Protein AF-A0A1G6CLY1-F1 (afdb_monomer_lite)

Foldseek 3Di:
DDDDDDPDFPVCQCVVDPDNVVSVVVCCVDVVPDDGDDDDDDDPDDDPVCDDPPPPPVPCPVVVVPD

Sequence (67 aa):
SVAISAQLPVKDWPSVFKDPTIADAVLDRIVRNAYRFNLKGPSRRPTVEHMPAYADDSASEKEYIEQ

InterPro domains:
  IPR002611 IstB-like ATP-binding domain [PF01695] (1-45)
  IPR027417 P-loop containing n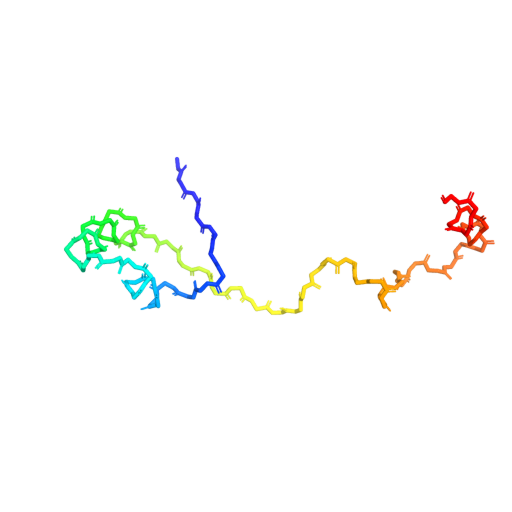ucleoside triphosphate hydrolase [G3DSA:3.40.50.300] (1-51)

Structure (mmCIF, N/CA/C/O backbone):
data_AF-A0A1G6CLY1-F1
#
_entry.id   AF-A0A1G6CLY1-F1
#
loop_
_atom_site.group_PDB
_atom_site.id
_atom_site.type_symbol
_atom_site.label_atom_id
_atom_site.label_alt_id
_atom_site.label_comp_id
_atom_site.label_asym_id
_atom_site.label_entity_id
_atom_site.label_seq_id
_atom_site.pdbx_PDB_ins_code
_atom_site.Cartn_x
_atom_site.Cartn_y
_atom_site.Cartn_z
_atom_site.occupancy
_atom_site.B_iso_or_equiv
_atom_site.auth_seq_id
_atom_site.auth_comp_id
_atom_site.auth_asym_id
_atom_site.auth_atom_id
_atom_site.pdbx_PDB_model_num
ATOM 1 N N . SER A 1 1 ? -10.490 10.377 -8.063 1.00 77.94 1 SER A N 1
ATOM 2 C CA . SER A 1 1 ? -9.697 9.130 -8.144 1.00 77.94 1 SER A CA 1
ATOM 3 C C . SER A 1 1 ? -8.350 9.366 -7.477 1.00 77.94 1 SER A C 1
ATOM 5 O O . SER A 1 1 ? -7.876 10.494 -7.506 1.00 77.94 1 SER A O 1
ATOM 7 N N . VAL A 1 2 ? -7.770 8.351 -6.826 1.00 91.94 2 VAL A N 1
ATOM 8 C CA . VAL A 1 2 ? -6.496 8.454 -6.084 1.00 91.94 2 VAL A CA 1
ATOM 9 C C . VAL A 1 2 ? -5.501 7.460 -6.677 1.00 91.94 2 VAL A C 1
ATOM 11 O O . VAL A 1 2 ? -5.863 6.309 -6.914 1.00 91.94 2 VAL A O 1
ATOM 14 N N . ALA A 1 3 ? -4.265 7.901 -6.908 1.00 93.12 3 ALA A N 1
ATOM 15 C CA . ALA A 1 3 ? -3.149 7.052 -7.310 1.00 93.12 3 ALA A CA 1
ATOM 16 C C . ALA A 1 3 ? -2.021 7.187 -6.283 1.00 93.12 3 ALA A C 1
ATOM 18 O O . ALA A 1 3 ? -1.716 8.293 -5.838 1.00 93.12 3 ALA A O 1
ATOM 19 N N . ILE A 1 4 ? -1.424 6.060 -5.898 1.00 93.69 4 ILE A N 1
ATOM 20 C CA . ILE A 1 4 ? -0.358 5.996 -4.896 1.00 93.69 4 ILE A CA 1
ATOM 21 C C . ILE A 1 4 ? 0.805 5.216 -5.502 1.00 93.69 4 ILE A C 1
ATOM 23 O O . ILE A 1 4 ? 0.618 4.103 -5.992 1.00 93.69 4 ILE A O 1
ATOM 27 N N . SER A 1 5 ? 2.001 5.795 -5.453 1.00 94.00 5 SER A N 1
ATOM 28 C CA . SER A 1 5 ? 3.253 5.137 -5.830 1.00 94.00 5 SER A CA 1
ATOM 29 C C . SER A 1 5 ? 4.128 4.956 -4.596 1.00 94.00 5 SER A C 1
ATOM 31 O O . SER A 1 5 ? 4.336 5.913 -3.851 1.00 94.00 5 SER A O 1
ATOM 33 N N . ALA A 1 6 ? 4.679 3.762 -4.408 1.00 92.75 6 ALA A N 1
ATOM 34 C CA . ALA A 1 6 ? 5.635 3.480 -3.347 1.00 92.75 6 ALA A CA 1
ATOM 35 C C . ALA A 1 6 ? 6.762 2.591 -3.872 1.00 92.75 6 ALA A C 1
ATOM 37 O O . ALA A 1 6 ? 6.582 1.854 -4.840 1.00 92.75 6 ALA A O 1
ATOM 38 N N . GLN A 1 7 ? 7.910 2.657 -3.200 1.00 91.88 7 GLN A N 1
ATOM 39 C CA . GLN A 1 7 ? 9.069 1.820 -3.519 1.00 91.88 7 GLN A CA 1
ATOM 40 C C . GLN A 1 7 ? 8.943 0.402 -2.957 1.00 91.88 7 GLN A C 1
ATOM 42 O O . GLN A 1 7 ? 9.535 -0.531 -3.489 1.00 91.88 7 GLN A O 1
ATOM 47 N N . LEU A 1 8 ? 8.172 0.242 -1.881 1.00 92.50 8 LEU A N 1
ATOM 48 C CA . LEU A 1 8 ? 7.898 -1.054 -1.277 1.00 92.50 8 LEU A CA 1
ATOM 49 C C . LEU A 1 8 ? 6.615 -1.646 -1.870 1.00 92.50 8 LEU A C 1
ATOM 51 O O . LEU A 1 8 ? 5.665 -0.898 -2.130 1.00 92.50 8 LEU A O 1
ATOM 55 N N . PRO A 1 9 ? 6.533 -2.974 -2.044 1.00 91.06 9 PRO A N 1
ATOM 56 C CA . PRO A 1 9 ? 5.279 -3.614 -2.408 1.00 91.06 9 PRO A CA 1
ATOM 57 C C . PRO A 1 9 ? 4.272 -3.485 -1.255 1.00 91.06 9 PRO A C 1
ATOM 59 O O . PRO A 1 9 ? 4.648 -3.448 -0.086 1.00 91.06 9 PRO A O 1
ATOM 62 N N . VAL A 1 10 ? 2.974 -3.466 -1.577 1.00 92.00 10 VAL A N 1
ATOM 63 C CA . VAL A 1 10 ? 1.879 -3.208 -0.611 1.00 92.00 10 VAL A CA 1
ATOM 64 C C . VAL A 1 10 ? 1.915 -4.127 0.620 1.00 92.00 10 VAL A C 1
ATOM 66 O O . VAL A 1 10 ? 1.557 -3.705 1.715 1.00 92.00 10 VAL A O 1
ATOM 69 N N . LYS A 1 11 ? 2.389 -5.369 0.462 1.00 91.38 11 LYS A N 1
ATOM 70 C CA . LYS A 1 11 ? 2.539 -6.341 1.559 1.00 91.38 11 LYS A CA 1
ATOM 71 C C . LYS A 1 11 ? 3.487 -5.882 2.677 1.00 91.38 11 LYS A C 1
ATOM 73 O O . LYS A 1 11 ? 3.304 -6.297 3.814 1.00 91.38 11 LYS A O 1
ATOM 78 N N . ASP A 1 12 ? 4.448 -5.018 2.357 1.00 94.25 12 ASP A N 1
ATOM 79 C CA . ASP A 1 12 ? 5.484 -4.552 3.283 1.00 94.25 12 ASP A CA 1
ATOM 80 C C . ASP A 1 12 ? 5.137 -3.161 3.854 1.00 94.25 12 ASP A C 1
ATOM 82 O O . ASP A 1 12 ? 5.893 -2.583 4.630 1.00 94.25 12 ASP A O 1
ATOM 86 N N . TRP A 1 13 ? 3.986 -2.586 3.484 1.00 94.31 13 TRP A N 1
ATOM 87 C CA . TRP A 1 13 ? 3.551 -1.285 3.998 1.00 94.31 13 TRP A CA 1
ATOM 88 C C . TRP A 1 13 ? 3.174 -1.302 5.484 1.00 94.31 13 TRP A C 1
ATOM 90 O O . TRP A 1 13 ? 3.559 -0.348 6.161 1.00 94.31 13 TRP A O 1
ATOM 100 N N . PRO A 1 14 ? 2.489 -2.331 6.037 1.00 93.81 14 PRO A N 1
ATOM 101 C CA . PRO A 1 14 ? 2.128 -2.342 7.455 1.00 93.81 14 PRO A CA 1
ATOM 102 C C . PRO A 1 14 ? 3.329 -2.159 8.391 1.00 93.81 14 PRO A C 1
ATOM 104 O O . PRO A 1 14 ? 3.212 -1.470 9.398 1.00 93.81 14 PRO A O 1
ATOM 107 N N . SER A 1 15 ? 4.500 -2.703 8.035 1.00 94.56 15 SER A N 1
ATOM 108 C CA . SER A 1 15 ? 5.717 -2.620 8.857 1.00 94.56 15 SER A CA 1
ATOM 109 C C . SER A 1 15 ? 6.379 -1.241 8.883 1.00 94.56 15 SER A C 1
ATOM 111 O O . SER A 1 15 ? 7.266 -1.010 9.697 1.00 94.56 15 SER A O 1
ATOM 113 N N . VAL A 1 16 ? 5.985 -0.324 7.995 1.00 94.88 16 VAL A N 1
ATOM 114 C CA . VAL A 1 16 ? 6.517 1.051 7.970 1.00 94.88 16 VAL A CA 1
ATOM 115 C C . VAL A 1 16 ? 5.832 1.928 9.023 1.00 94.88 16 VAL A C 1
ATOM 117 O O . VAL A 1 16 ? 6.385 2.937 9.465 1.00 94.88 16 VAL A O 1
ATOM 120 N N . PHE A 1 17 ? 4.624 1.556 9.443 1.00 94.81 17 PHE A N 1
ATOM 121 C CA . PHE A 1 17 ? 3.879 2.287 10.456 1.00 94.81 17 PHE A CA 1
ATOM 122 C C . PHE A 1 17 ? 4.409 1.968 11.854 1.00 94.81 17 PHE A C 1
ATOM 124 O O . PHE A 1 17 ? 4.727 0.828 12.178 1.00 94.81 17 PHE A O 1
ATOM 131 N N . LYS A 1 18 ? 4.456 2.992 12.712 1.00 95.69 18 LYS A N 1
ATOM 132 C CA . LYS A 1 18 ? 4.824 2.824 14.126 1.00 95.69 18 LYS A CA 1
ATOM 133 C C . LYS A 1 18 ? 3.736 2.118 14.936 1.00 95.69 18 LYS A C 1
ATOM 135 O O . LYS A 1 18 ? 4.054 1.415 15.886 1.00 95.69 18 LYS A O 1
ATOM 140 N N . ASP A 1 19 ? 2.473 2.341 14.575 1.00 97.19 19 ASP A N 1
ATOM 141 C CA . ASP A 1 19 ? 1.307 1.762 15.242 1.00 97.19 19 AS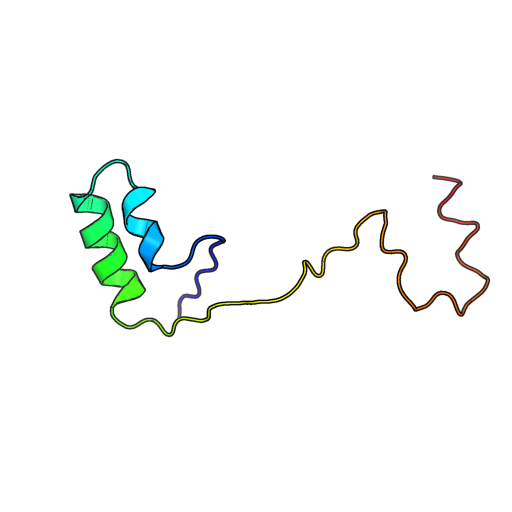P A CA 1
ATOM 142 C C . ASP A 1 19 ? 0.570 0.827 14.267 1.00 97.19 19 ASP A C 1
ATOM 144 O O . ASP A 1 19 ? 0.107 1.294 13.216 1.00 97.19 19 ASP A O 1
ATOM 148 N N . PRO A 1 20 ? 0.437 -0.470 14.595 1.00 95.38 20 PRO A N 1
ATOM 149 C CA . PRO A 1 20 ? -0.249 -1.435 13.741 1.00 95.38 20 PRO A CA 1
ATOM 150 C C . PRO A 1 20 ? -1.744 -1.129 13.560 1.00 95.38 20 PRO A C 1
ATOM 152 O O . PRO A 1 20 ? -2.297 -1.420 12.504 1.00 95.38 20 PRO A O 1
ATOM 155 N N . THR A 1 21 ? -2.394 -0.495 14.537 1.00 96.94 21 THR A N 1
ATOM 156 C CA . THR A 1 21 ? -3.822 -0.137 14.482 1.00 96.94 21 THR A CA 1
ATOM 157 C C . THR A 1 21 ? -4.076 0.925 13.420 1.00 96.94 21 THR A C 1
ATOM 159 O O . THR A 1 21 ? -5.030 0.849 12.646 1.00 96.94 21 THR A O 1
ATOM 162 N N . ILE A 1 22 ? -3.192 1.924 13.356 1.00 96.94 22 ILE A N 1
ATOM 163 C CA . ILE A 1 22 ? -3.265 2.980 12.344 1.00 96.94 22 ILE A CA 1
ATOM 164 C C . ILE A 1 22 ? -2.930 2.416 10.965 1.00 96.94 22 ILE A C 1
ATOM 166 O O . ILE A 1 22 ? -3.590 2.775 9.989 1.00 96.94 22 ILE A O 1
ATOM 170 N N . ALA A 1 23 ? -1.937 1.524 10.887 1.00 96.44 23 ALA A N 1
ATOM 171 C CA . ALA A 1 23 ? -1.582 0.845 9.648 1.00 96.44 23 ALA A CA 1
ATOM 172 C C . ALA A 1 23 ? -2.803 0.139 9.049 1.00 96.44 23 ALA A C 1
ATOM 174 O O . ALA A 1 23 ? -3.161 0.393 7.901 1.00 96.44 23 ALA A O 1
ATOM 175 N N . ASP A 1 24 ? -3.477 -0.679 9.855 1.00 95.69 24 ASP A N 1
ATOM 176 C CA . ASP A 1 24 ? -4.645 -1.443 9.432 1.00 95.69 24 ASP A CA 1
ATOM 177 C C . ASP A 1 24 ? -5.783 -0.518 8.976 1.00 95.69 24 ASP A C 1
ATOM 179 O O . ASP A 1 24 ? -6.251 -0.618 7.843 1.00 95.69 24 ASP A O 1
ATOM 183 N N . ALA A 1 25 ? -6.129 0.493 9.782 1.00 96.69 25 ALA A N 1
ATOM 184 C CA . ALA A 1 25 ? -7.201 1.438 9.464 1.00 96.69 25 ALA A CA 1
ATOM 185 C C . ALA A 1 25 ? -6.957 2.245 8.173 1.00 96.69 25 ALA A C 1
ATOM 187 O O . ALA A 1 25 ? -7.903 2.571 7.448 1.00 96.69 25 ALA A O 1
ATOM 188 N N . VAL A 1 26 ? -5.703 2.602 7.877 1.00 94.81 26 VAL A N 1
ATOM 189 C CA . VAL A 1 26 ? -5.340 3.315 6.643 1.00 94.81 26 VAL A CA 1
ATOM 190 C C . VAL A 1 26 ? -5.359 2.367 5.449 1.00 94.81 26 VAL A C 1
ATOM 192 O O . VAL A 1 26 ? -5.953 2.697 4.417 1.00 94.81 26 VAL A O 1
ATOM 195 N N . LEU A 1 27 ? -4.738 1.192 5.576 1.00 94.38 27 LEU A N 1
ATOM 196 C CA . LEU A 1 27 ? -4.661 0.206 4.501 1.00 94.38 27 LEU A CA 1
ATOM 197 C C . LEU A 1 27 ? -6.049 -0.308 4.118 1.00 94.38 27 LEU A C 1
ATOM 199 O O . LEU A 1 27 ? -6.332 -0.447 2.930 1.00 94.38 27 LEU A O 1
ATOM 203 N N . ASP A 1 28 ? -6.961 -0.457 5.074 1.00 94.81 28 ASP A N 1
ATOM 204 C CA . ASP A 1 28 ? -8.345 -0.836 4.798 1.00 94.81 28 ASP A CA 1
ATOM 205 C C . ASP A 1 28 ? -9.087 0.165 3.906 1.00 94.81 28 ASP A C 1
ATOM 207 O O . ASP A 1 28 ? -9.944 -0.224 3.110 1.00 94.81 28 ASP A O 1
ATOM 211 N N . ARG A 1 29 ? -8.738 1.453 3.988 1.00 93.69 29 ARG A N 1
ATOM 212 C CA . ARG A 1 29 ? -9.352 2.506 3.167 1.00 93.69 29 ARG A CA 1
ATOM 213 C C . ARG A 1 29 ? -8.742 2.582 1.775 1.00 93.69 29 ARG A C 1
ATOM 215 O O . ARG A 1 29 ? -9.472 2.783 0.807 1.00 93.69 29 ARG A O 1
ATOM 222 N N . ILE A 1 30 ? -7.419 2.448 1.665 1.00 93.44 30 ILE A N 1
ATOM 223 C CA . ILE A 1 30 ? -6.709 2.692 0.399 1.00 93.44 30 ILE A CA 1
ATOM 224 C C . ILE A 1 30 ? -6.425 1.417 -0.400 1.00 93.44 30 ILE A C 1
ATOM 226 O O . ILE A 1 30 ? -6.358 1.483 -1.620 1.00 93.44 30 ILE A O 1
ATOM 230 N N . VAL A 1 31 ? -6.261 0.259 0.245 1.00 93.44 31 VAL A N 1
ATOM 231 C CA . VAL A 1 31 ? -5.813 -0.989 -0.403 1.00 93.44 31 VAL A CA 1
ATOM 232 C C . VAL A 1 31 ? -6.969 -1.922 -0.761 1.00 93.44 31 VAL A C 1
ATOM 234 O O . VAL A 1 31 ? -6.845 -2.694 -1.719 1.00 93.44 31 VAL A O 1
ATOM 237 N N . ARG A 1 32 ? -8.086 -1.861 -0.023 1.00 91.00 32 ARG A N 1
ATOM 238 C CA . ARG A 1 32 ? -9.218 -2.795 -0.148 1.00 91.00 32 ARG A CA 1
ATOM 239 C C . ARG A 1 32 ? -9.809 -2.860 -1.562 1.00 91.00 32 ARG A C 1
ATOM 241 O O . ARG A 1 32 ? -10.068 -3.956 -2.043 1.00 91.00 32 ARG A O 1
ATOM 248 N N . ASN A 1 33 ? -9.921 -1.720 -2.249 1.00 91.00 33 ASN A N 1
ATOM 249 C CA . ASN A 1 33 ? -10.456 -1.624 -3.618 1.00 91.00 33 ASN A CA 1
ATOM 250 C C . ASN A 1 33 ? -9.414 -1.169 -4.660 1.00 91.00 33 ASN A C 1
ATOM 252 O O . ASN A 1 33 ? -9.776 -0.799 -5.777 1.00 91.00 33 ASN A O 1
ATOM 256 N N . ALA A 1 34 ? -8.126 -1.146 -4.311 1.00 93.19 34 ALA A N 1
ATOM 257 C CA . ALA A 1 34 ? -7.094 -0.656 -5.219 1.00 93.19 34 ALA A CA 1
ATOM 258 C C . ALA A 1 34 ? -6.630 -1.724 -6.213 1.00 93.19 34 ALA A C 1
ATOM 260 O O . ALA A 1 34 ? -6.298 -2.851 -5.840 1.00 93.19 34 ALA A O 1
ATOM 261 N N . TYR A 1 35 ? -6.487 -1.309 -7.471 1.00 93.00 35 TYR A N 1
ATOM 262 C CA . TYR A 1 35 ? -5.696 -2.029 -8.463 1.00 93.00 35 TYR A CA 1
ATOM 263 C C . TYR A 1 35 ? -4.208 -1.853 -8.153 1.00 93.00 35 TYR A C 1
ATOM 265 O O . TYR A 1 35 ? -3.736 -0.736 -7.933 1.00 93.00 35 TYR A O 1
ATOM 273 N N . ARG A 1 36 ? -3.466 -2.963 -8.113 1.00 91.12 36 ARG A N 1
ATOM 274 C CA . ARG A 1 36 ? -2.061 -2.989 -7.687 1.00 91.12 36 ARG A CA 1
ATOM 275 C C . ARG A 1 36 ? -1.163 -3.275 -8.881 1.00 91.12 36 ARG A C 1
ATOM 277 O O . ARG A 1 36 ? -1.340 -4.284 -9.558 1.00 91.12 36 ARG A O 1
ATOM 284 N N . PHE A 1 37 ? -0.167 -2.420 -9.086 1.00 91.94 37 PHE A N 1
ATOM 285 C CA . PHE A 1 37 ? 0.829 -2.572 -10.142 1.00 91.94 37 PHE A CA 1
ATOM 286 C C . PHE A 1 37 ? 2.210 -2.759 -9.514 1.00 91.94 37 PHE A C 1
ATOM 288 O O . PHE A 1 37 ? 2.733 -1.851 -8.874 1.00 91.94 37 PHE A O 1
ATOM 295 N N . ASN A 1 38 ? 2.806 -3.936 -9.704 1.00 89.69 38 A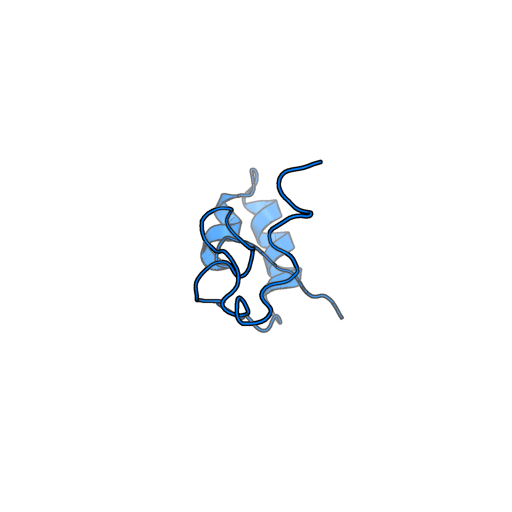SN A N 1
ATOM 296 C CA . ASN A 1 38 ? 4.193 -4.186 -9.318 1.00 89.69 38 ASN A CA 1
ATOM 297 C C . ASN A 1 38 ? 5.096 -3.828 -10.496 1.00 89.69 38 ASN A C 1
ATOM 299 O O . ASN A 1 38 ? 5.279 -4.630 -11.414 1.00 89.69 38 ASN A O 1
ATOM 303 N N . LEU A 1 39 ? 5.617 -2.604 -10.476 1.00 89.06 39 LEU A N 1
ATOM 304 C CA . LEU A 1 39 ? 6.528 -2.119 -11.503 1.00 89.06 39 LEU A CA 1
ATOM 305 C C . LEU A 1 39 ? 7.864 -2.867 -11.409 1.00 89.06 39 LEU A C 1
ATOM 307 O O . LEU A 1 39 ? 8.382 -3.115 -10.322 1.00 89.06 39 LEU A O 1
ATOM 311 N N . LYS A 1 40 ? 8.402 -3.250 -12.566 1.00 88.56 40 LYS A N 1
ATOM 312 C CA . LYS A 1 40 ? 9.688 -3.939 -12.717 1.00 88.56 40 LYS A CA 1
ATOM 313 C C . LYS A 1 40 ? 10.507 -3.234 -13.792 1.00 88.56 40 LYS A C 1
ATOM 315 O O . LYS A 1 40 ? 9.939 -2.613 -14.687 1.00 88.56 40 LYS A O 1
ATOM 320 N N . GLY A 1 41 ? 11.823 -3.396 -13.725 1.00 88.56 41 GLY A N 1
ATOM 321 C CA . GLY A 1 41 ? 12.764 -2.854 -14.702 1.00 88.56 41 GLY A CA 1
ATOM 322 C C . GLY A 1 41 ? 13.770 -1.883 -14.082 1.00 88.56 41 GLY A C 1
ATOM 323 O O . GLY A 1 41 ? 13.626 -1.503 -12.918 1.00 88.56 41 GLY A O 1
ATOM 324 N N . PRO A 1 42 ? 14.814 -1.516 -14.841 1.00 87.62 42 PRO A N 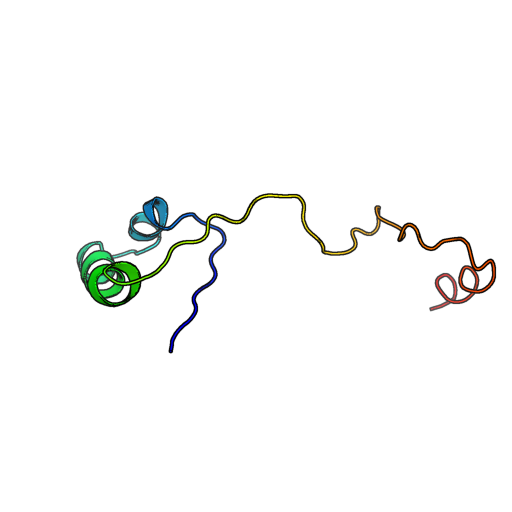1
ATOM 325 C CA . PRO A 1 42 ? 15.837 -0.588 -14.381 1.00 87.62 42 PRO A CA 1
ATOM 326 C C . PRO A 1 42 ? 15.286 0.836 -14.228 1.00 87.62 42 PRO A C 1
ATOM 328 O O . PRO A 1 42 ? 14.274 1.208 -14.831 1.00 87.62 42 PRO A O 1
ATOM 331 N N . SER A 1 43 ? 15.980 1.652 -13.429 1.00 87.31 43 SER A N 1
ATOM 332 C CA . SER A 1 43 ? 15.708 3.089 -13.342 1.00 87.31 43 SER A CA 1
ATOM 333 C C . SER A 1 43 ? 15.791 3.718 -14.732 1.00 87.31 43 SER A C 1
ATOM 335 O O . SER A 1 43 ? 16.763 3.516 -15.451 1.00 87.31 43 SER A O 1
ATOM 337 N N . ARG A 1 44 ? 14.784 4.520 -15.091 1.00 87.12 44 ARG A N 1
ATOM 338 C CA . ARG A 1 44 ? 14.799 5.334 -16.318 1.00 87.12 44 ARG A CA 1
ATOM 339 C C . ARG A 1 44 ? 15.488 6.688 -16.129 1.00 87.12 44 ARG A C 1
ATOM 341 O O . ARG A 1 44 ? 15.489 7.494 -17.052 1.00 87.12 44 ARG A O 1
ATOM 348 N N . ARG A 1 45 ? 16.002 6.977 -14.928 1.00 85.69 45 ARG A N 1
ATOM 349 C CA . ARG A 1 45 ? 16.773 8.202 -14.688 1.00 85.69 45 ARG A CA 1
ATOM 350 C C . ARG A 1 45 ? 18.116 8.074 -15.416 1.00 85.69 45 ARG A C 1
ATOM 352 O O . ARG A 1 45 ? 18.722 7.010 -15.285 1.00 85.69 45 ARG A O 1
ATOM 359 N N . PRO A 1 46 ? 18.586 9.111 -16.128 1.00 78.06 46 PRO A N 1
ATOM 360 C CA . PRO A 1 46 ? 19.939 9.124 -16.665 1.00 78.06 46 PRO A CA 1
ATOM 361 C C . PRO A 1 46 ? 20.914 9.013 -15.495 1.00 78.06 46 PRO A C 1
ATOM 363 O O . PRO A 1 46 ? 20.955 9.882 -14.624 1.00 78.06 46 PRO A O 1
ATOM 366 N N . THR A 1 47 ? 21.647 7.911 -15.420 1.00 71.88 47 THR A N 1
ATOM 367 C CA . THR A 1 47 ? 22.840 7.850 -14.574 1.00 71.88 47 THR A CA 1
ATOM 368 C C . THR A 1 47 ? 23.934 8.634 -15.297 1.00 71.88 47 THR A C 1
ATOM 370 O O . THR A 1 47 ? 23.941 8.656 -16.523 1.00 71.88 47 THR A O 1
ATOM 373 N N . VAL A 1 48 ? 24.886 9.233 -14.578 1.00 62.62 48 VAL A N 1
ATOM 374 C CA . VAL A 1 48 ? 26.090 9.832 -15.199 1.00 62.62 48 VAL A CA 1
ATOM 375 C C . VAL A 1 48 ? 26.835 8.803 -16.075 1.00 62.62 48 VAL A C 1
ATOM 377 O O . VAL A 1 48 ? 27.472 9.162 -17.054 1.00 62.62 48 VAL A O 1
ATOM 380 N N . GLU A 1 49 ? 26.675 7.508 -15.783 1.00 59.09 49 GLU A N 1
ATOM 381 C CA . GLU A 1 49 ? 27.168 6.388 -16.597 1.00 59.09 49 GLU A CA 1
ATOM 382 C C . GLU A 1 49 ? 26.348 6.108 -17.873 1.00 59.09 49 GLU A C 1
ATOM 384 O O . GLU A 1 49 ? 26.848 5.464 -18.791 1.00 59.09 49 GLU A O 1
ATOM 389 N N . HIS A 1 50 ? 25.088 6.551 -17.953 1.00 51.25 50 HIS A N 1
ATOM 390 C CA . HIS A 1 50 ? 24.201 6.303 -19.093 1.00 51.25 50 HIS A CA 1
ATOM 391 C C . HIS A 1 50 ? 24.035 7.574 -19.926 1.00 51.25 50 HIS A C 1
ATOM 393 O O . HIS A 1 50 ? 22.991 8.230 -19.929 1.00 51.25 50 HIS A O 1
ATOM 399 N N . MET A 1 51 ? 25.106 7.893 -20.646 1.00 52.19 51 MET A N 1
ATOM 400 C CA . MET A 1 51 ? 25.061 8.749 -21.825 1.00 52.19 51 MET A CA 1
ATOM 401 C C . MET A 1 51 ? 23.991 8.191 -22.786 1.00 52.19 51 MET A C 1
ATOM 403 O O . MET A 1 51 ? 23.986 6.984 -23.049 1.00 52.19 51 MET A O 1
ATOM 407 N N . PRO A 1 52 ? 23.024 9.001 -23.251 1.00 51.62 52 PRO A N 1
ATOM 408 C CA . PRO A 1 52 ? 21.904 8.491 -24.030 1.00 51.62 52 PRO A CA 1
ATOM 409 C C . PRO A 1 52 ? 22.390 7.907 -25.360 1.00 51.62 52 PRO A C 1
ATOM 411 O O . PRO A 1 52 ? 23.250 8.477 -26.024 1.00 51.62 52 PRO A O 1
ATOM 414 N N . ALA A 1 53 ? 21.763 6.809 -25.787 1.00 56.22 53 ALA A N 1
ATOM 415 C CA . ALA A 1 53 ? 21.987 6.126 -27.067 1.00 56.22 53 ALA A CA 1
ATOM 416 C C . ALA A 1 53 ? 21.618 6.958 -28.325 1.00 56.22 53 ALA A C 1
ATOM 418 O O . ALA A 1 53 ? 21.436 6.396 -29.399 1.00 56.22 53 ALA A O 1
ATOM 419 N N . TYR A 1 54 ? 21.506 8.283 -28.194 1.00 55.03 54 TYR A N 1
ATOM 420 C CA . TYR A 1 54 ? 21.323 9.248 -29.282 1.00 55.03 54 TYR A CA 1
ATOM 421 C C . TYR A 1 54 ? 22.593 10.087 -29.499 1.00 55.03 54 TYR A C 1
ATOM 423 O O . TYR A 1 54 ? 22.523 11.279 -29.776 1.00 55.03 54 TYR A O 1
ATOM 431 N N . ALA A 1 55 ? 23.767 9.471 -29.366 1.00 52.91 55 ALA A N 1
ATOM 432 C CA . ALA A 1 55 ? 25.045 10.075 -29.739 1.00 52.91 55 ALA A CA 1
ATOM 433 C C . ALA A 1 55 ? 25.343 9.882 -31.242 1.00 52.91 55 ALA A C 1
ATOM 435 O O . ALA A 1 55 ? 26.432 9.442 -31.597 1.00 52.91 55 ALA A O 1
ATOM 436 N N . ASP A 1 56 ? 24.368 10.172 -32.112 1.00 55.34 56 ASP A N 1
ATOM 437 C CA . ASP A 1 56 ? 24.584 10.242 -33.572 1.00 55.34 56 ASP A CA 1
ATOM 438 C C . ASP A 1 56 ? 24.511 11.679 -34.120 1.00 55.34 56 ASP A C 1
ATOM 440 O O . ASP A 1 56 ? 24.654 11.898 -35.314 1.00 55.34 56 ASP A O 1
ATOM 444 N N . ASP A 1 57 ? 24.369 12.690 -33.257 1.00 59.22 57 ASP A N 1
ATOM 445 C CA . ASP A 1 57 ? 24.603 14.084 -33.644 1.00 59.22 57 ASP A CA 1
ATOM 446 C C . ASP A 1 57 ? 25.877 14.591 -32.961 1.00 59.22 57 ASP A C 1
ATOM 448 O O . ASP A 1 57 ? 25.909 14.917 -31.773 1.00 59.22 57 ASP A O 1
ATOM 452 N N . SER A 1 58 ? 26.957 14.660 -33.742 1.00 52.69 58 SER A N 1
ATOM 453 C CA . SER A 1 58 ? 28.323 15.045 -33.359 1.00 52.69 58 SER A CA 1
ATOM 454 C C . SER A 1 58 ? 28.491 16.524 -32.956 1.00 52.69 58 SER A C 1
ATOM 456 O O . SER A 1 58 ? 29.547 17.114 -33.191 1.00 52.69 58 SER A O 1
ATOM 458 N N . ALA A 1 59 ? 27.455 17.162 -32.409 1.00 55.94 59 ALA A N 1
ATOM 459 C CA . ALA A 1 59 ? 27.413 18.606 -32.173 1.00 55.94 59 ALA A CA 1
ATOM 460 C C . ALA A 1 59 ? 27.240 19.017 -30.699 1.00 55.94 59 ALA A C 1
ATOM 462 O O . ALA A 1 59 ? 27.575 20.149 -30.364 1.00 55.94 59 ALA A O 1
ATOM 463 N N . SER A 1 60 ? 26.782 18.137 -29.801 1.00 53.03 60 SER A N 1
ATOM 464 C CA . SER A 1 60 ? 26.473 1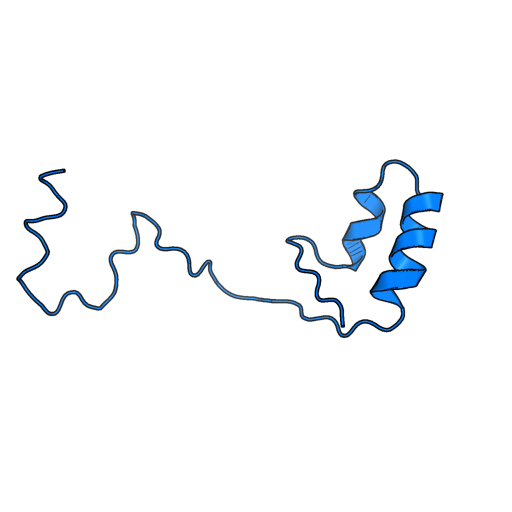8.518 -28.408 1.00 53.03 60 SER A CA 1
ATOM 465 C C . SER A 1 60 ? 27.569 18.204 -27.380 1.00 53.03 60 SER A C 1
ATOM 467 O O . SER A 1 60 ? 27.441 18.573 -26.217 1.00 53.03 60 SER A O 1
ATOM 469 N N . GLU A 1 61 ? 28.665 17.549 -27.775 1.00 51.75 61 GLU A N 1
ATOM 470 C CA . GLU A 1 61 ? 29.739 17.142 -26.848 1.00 51.75 61 GLU A CA 1
ATOM 471 C C . GLU A 1 61 ? 30.537 18.333 -26.279 1.00 51.75 61 GLU A C 1
ATOM 473 O O . GLU A 1 61 ? 31.143 18.229 -25.216 1.00 51.75 61 GLU A O 1
ATOM 478 N N . LYS A 1 62 ? 30.504 19.497 -26.945 1.00 48.72 62 LYS A N 1
ATOM 479 C CA . LYS A 1 62 ? 31.275 20.679 -26.525 1.00 48.72 62 LYS A CA 1
ATOM 480 C C . LYS A 1 62 ? 30.582 21.571 -25.497 1.00 48.72 62 LYS A C 1
ATOM 482 O O . LYS A 1 62 ? 31.271 22.323 -24.825 1.00 48.72 62 LYS A O 1
ATOM 487 N N . GLU A 1 63 ? 29.264 21.474 -25.334 1.00 52.31 63 GLU A N 1
ATOM 488 C CA . GLU A 1 63 ? 28.522 22.357 -24.418 1.00 52.31 63 GLU A CA 1
ATOM 489 C C . GLU A 1 63 ? 28.456 21.803 -22.983 1.00 52.31 63 GLU A C 1
ATOM 491 O O . GLU A 1 63 ? 28.295 22.558 -22.032 1.00 52.31 63 GLU A O 1
ATOM 496 N N . TYR A 1 64 ? 28.659 20.494 -22.793 1.00 53.88 64 TYR A N 1
ATOM 497 C CA . TYR A 1 64 ? 28.548 19.852 -21.475 1.00 53.88 64 TYR A CA 1
ATOM 498 C C . TYR A 1 64 ? 29.823 19.941 -20.614 1.00 53.88 64 TYR A C 1
ATOM 500 O O . TYR A 1 64 ? 29.761 19.741 -19.407 1.00 53.88 64 TYR A O 1
ATOM 508 N N . ILE A 1 65 ? 30.988 20.217 -21.212 1.00 46.38 65 ILE A N 1
ATOM 509 C CA . ILE A 1 65 ? 32.273 20.296 -20.485 1.00 46.38 65 ILE A CA 1
ATOM 510 C C . ILE A 1 65 ? 32.597 21.741 -20.046 1.00 46.38 65 ILE A C 1
ATOM 512 O O . ILE A 1 65 ? 33.501 21.947 -19.241 1.00 46.38 65 ILE A O 1
ATOM 516 N N . GLU A 1 66 ? 31.849 22.743 -20.519 1.00 48.66 66 GLU A N 1
ATOM 517 C CA . GLU A 1 66 ? 32.153 24.168 -20.294 1.00 48.66 66 GLU A CA 1
ATOM 518 C C . GLU A 1 66 ? 31.180 24.896 -19.339 1.00 48.66 66 GLU A C 1
ATOM 520 O O . GLU A 1 66 ? 31.217 26.122 -19.239 1.00 48.66 66 GLU A O 1
ATOM 525 N N . GLN A 1 67 ? 30.338 24.168 -18.596 1.00 39.94 67 GLN A N 1
ATOM 526 C CA . GLN A 1 67 ? 29.483 24.718 -17.527 1.00 39.94 67 GLN A CA 1
ATOM 527 C C . GLN A 1 67 ? 29.767 24.058 -16.178 1.00 39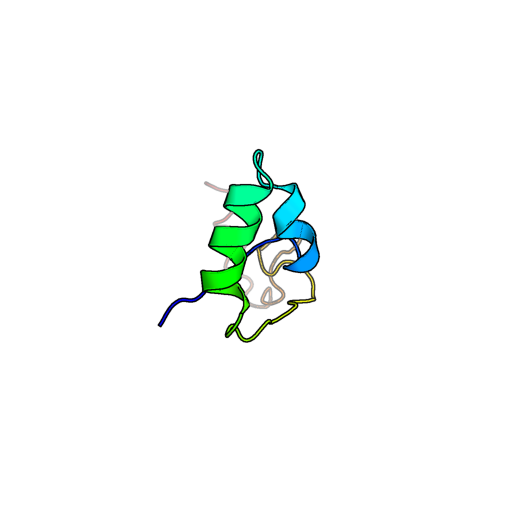.94 67 GLN A C 1
ATOM 529 O O . GLN A 1 67 ? 29.673 24.780 -15.158 1.00 39.94 67 GLN A O 1
#

Secondary structure (DSSP, 8-state):
------SS-GGGSGGGSS-HHHHHHHHHHHTTT-------S---S--TT---S-TT-TTSTTTSS--

pLDDT: mean 80.12, std 18.4, range [39.94, 97.19]

Radius of gyration: 20.8 Å; chains: 1; bounding box: 43×31×49 Å

Organism: Eubacterium oxidoreducens (NCBI:txid1732)